Protein AF-A0A543PLF1-F1 (afdb_monomer_lite)

Secondary structure (DSSP, 8-state):
--HHHHHHHHHHHHHHHHH--HHHHHHHHHHHHHS-HHHHHHHHHHHHTTGGGTHHHHHHHHTSSS--THHHHHHHHH-SHHHHHHHHHHHHHS-HHHHHHHHHHHHHHHHHHHHH-

Radius of gyration: 14.29 Å; chains: 1; bounding box: 31×27×40 Å

Organism: NCBI:txid412689

Sequence (117 aa):
MGAASSAKVLATGSAWRLTGRAAAGRRLVDAVNQGSENEQTIAAIFLVKAGDRAVPLIHEGLTAYEPSPTLVEILGSIGTDTARLELQRVASNGSPDLAQAAQRALRTLDEIDRSQS

Structure (mmCIF, N/CA/C/O backbone):
data_AF-A0A543PLF1-F1
#
_entry.id   AF-A0A543PLF1-F1
#
loop_
_atom_site.group_PDB
_atom_site.id
_atom_site.type_symbol
_atom_site.label_atom_id
_atom_site.label_alt_id
_atom_site.label_comp_id
_atom_site.label_asym_id
_atom_site.label_entity_id
_atom_site.label_seq_id
_atom_site.pdbx_PDB_ins_code
_atom_site.Cartn_x
_atom_site.Cartn_y
_atom_site.Cartn_z
_atom_site.occupancy
_atom_site.B_iso_or_equiv
_atom_site.auth_seq_id
_atom_site.auth_comp_id
_atom_site.auth_asym_id
_atom_site.auth_atom_id
_atom_site.pdbx_PDB_model_num
ATOM 1 N N . MET A 1 1 ? 18.623 9.631 -20.787 1.00 48.56 1 MET A N 1
ATOM 2 C CA . MET A 1 1 ? 17.510 8.814 -21.329 1.00 48.56 1 MET A CA 1
ATOM 3 C C . MET A 1 1 ? 16.302 8.864 -20.375 1.00 48.56 1 MET A C 1
ATOM 5 O O . MET A 1 1 ? 15.955 7.846 -19.805 1.00 48.56 1 MET A O 1
ATOM 9 N N . GLY A 1 2 ? 15.684 10.036 -20.145 1.00 53.22 2 GLY A N 1
ATOM 10 C CA . GLY A 1 2 ? 14.706 10.218 -19.041 1.00 53.22 2 GLY A CA 1
ATOM 11 C C . GLY A 1 2 ? 13.279 10.620 -19.446 1.00 53.22 2 GLY A C 1
ATOM 12 O O . GLY A 1 2 ? 12.322 10.328 -18.733 1.00 53.22 2 GLY A O 1
ATOM 13 N N . ALA A 1 3 ? 13.098 11.239 -20.615 1.00 55.06 3 ALA A N 1
ATOM 14 C CA . ALA A 1 3 ? 11.785 11.734 -21.036 1.00 55.06 3 ALA A CA 1
ATOM 15 C C . ALA A 1 3 ? 10.844 10.616 -21.528 1.00 55.06 3 ALA A C 1
ATOM 17 O O . ALA A 1 3 ? 9.646 10.643 -21.255 1.00 55.06 3 ALA A O 1
ATOM 18 N N . ALA A 1 4 ? 11.385 9.601 -22.212 1.00 57.50 4 ALA A N 1
ATOM 19 C CA . ALA A 1 4 ? 10.586 8.527 -22.805 1.00 57.50 4 ALA A CA 1
ATOM 20 C C . ALA A 1 4 ? 9.983 7.567 -21.758 1.00 57.50 4 ALA A C 1
ATOM 22 O O . ALA A 1 4 ? 8.827 7.169 -21.898 1.00 57.50 4 ALA A O 1
ATOM 23 N N . SER A 1 5 ? 10.716 7.239 -20.685 1.00 57.56 5 SER A N 1
ATOM 24 C CA . SER A 1 5 ? 10.177 6.421 -19.583 1.00 57.56 5 SER A CA 1
ATOM 25 C C . SER A 1 5 ? 9.105 7.169 -18.793 1.00 57.56 5 SER A C 1
ATOM 27 O O . SER A 1 5 ? 8.033 6.623 -18.539 1.00 57.56 5 SER A O 1
ATOM 29 N N . SER A 1 6 ? 9.328 8.456 -18.517 1.00 58.53 6 SER A N 1
ATOM 30 C CA . SER A 1 6 ? 8.366 9.309 -17.807 1.00 58.53 6 SER A CA 1
ATOM 31 C C . SER A 1 6 ? 7.038 9.445 -18.569 1.00 58.53 6 SER A C 1
ATOM 33 O O . SER A 1 6 ? 5.962 9.323 -17.983 1.00 58.53 6 SER A O 1
ATOM 35 N N . ALA A 1 7 ? 7.090 9.598 -19.898 1.00 67.50 7 ALA A N 1
ATOM 36 C CA . ALA A 1 7 ? 5.895 9.635 -20.746 1.00 67.50 7 ALA A CA 1
ATOM 37 C C . ALA A 1 7 ? 5.107 8.312 -20.721 1.00 67.50 7 ALA A C 1
ATOM 39 O O . ALA A 1 7 ? 3.875 8.312 -20.747 1.00 67.50 7 ALA A O 1
ATOM 40 N N . LYS A 1 8 ? 5.807 7.177 -20.623 1.00 66.06 8 LYS A N 1
ATOM 41 C CA . LYS A 1 8 ? 5.190 5.847 -20.570 1.00 66.06 8 LYS A CA 1
ATOM 42 C C . LYS A 1 8 ? 4.464 5.602 -19.246 1.00 66.06 8 LYS A C 1
ATOM 44 O O . LYS A 1 8 ? 3.372 5.030 -19.260 1.00 66.06 8 LYS A O 1
ATOM 49 N N . VAL A 1 9 ? 5.022 6.061 -18.123 1.00 66.19 9 VAL A N 1
ATOM 50 C CA . VAL A 1 9 ? 4.372 5.975 -16.802 1.00 66.19 9 VAL A CA 1
ATOM 51 C C . VAL A 1 9 ? 3.105 6.832 -16.770 1.00 66.19 9 VAL A C 1
ATOM 53 O O . VAL A 1 9 ? 2.048 6.342 -16.373 1.00 66.19 9 VAL A O 1
ATOM 56 N N . LEU A 1 10 ? 3.169 8.063 -17.290 1.00 68.88 10 LEU A N 1
ATOM 57 C CA . LEU A 1 10 ? 2.007 8.951 -17.399 1.00 68.88 10 LEU A CA 1
ATOM 58 C C . LEU A 1 10 ? 0.898 8.340 -18.267 1.00 68.88 10 LEU A C 1
ATOM 60 O O . LEU A 1 10 ? -0.243 8.232 -17.820 1.00 68.88 10 LEU A O 1
ATOM 64 N N . ALA A 1 11 ? 1.235 7.866 -19.471 1.00 66.56 11 ALA A N 1
ATOM 65 C CA . ALA A 1 11 ? 0.267 7.234 -20.368 1.00 66.56 11 ALA A CA 1
ATOM 66 C C . ALA A 1 11 ? -0.373 5.979 -19.745 1.00 66.56 11 ALA A C 1
ATOM 68 O O . ALA A 1 11 ? -1.573 5.746 -19.903 1.00 66.56 11 ALA A O 1
ATOM 69 N N . THR A 1 12 ? 0.405 5.195 -18.992 1.00 64.12 12 THR A N 1
ATOM 70 C CA . THR A 1 12 ? -0.087 3.996 -18.298 1.00 64.12 12 THR A CA 1
ATOM 71 C C . THR A 1 12 ? -1.031 4.359 -17.148 1.00 64.12 12 THR A C 1
ATOM 73 O O . THR A 1 12 ? -2.099 3.757 -17.039 1.00 64.12 12 THR A O 1
ATOM 76 N N . GLY A 1 13 ? -0.703 5.373 -16.341 1.00 58.69 13 GLY A N 1
ATOM 77 C CA . GLY A 1 13 ? -1.564 5.861 -15.257 1.00 58.69 13 GLY A CA 1
ATOM 78 C C . GLY A 1 13 ? -2.906 6.406 -15.761 1.00 58.69 13 GLY A C 1
ATOM 79 O O . GLY A 1 13 ? -3.963 6.072 -15.219 1.00 58.69 13 GLY A O 1
ATOM 80 N N . SER A 1 14 ? -2.892 7.177 -16.854 1.00 62.44 14 SER A N 1
ATOM 81 C CA . SER A 1 14 ? -4.108 7.684 -17.508 1.00 62.44 14 SER A CA 1
ATOM 82 C C . SER A 1 14 ? -4.957 6.558 -18.103 1.00 62.44 14 SER A C 1
ATOM 84 O O . SER A 1 14 ? -6.171 6.517 -17.891 1.00 62.44 14 SER A O 1
ATOM 86 N N . ALA A 1 15 ? -4.329 5.606 -18.802 1.00 60.31 15 ALA A N 1
ATOM 87 C CA . ALA A 1 15 ? -5.026 4.466 -19.392 1.00 60.31 15 ALA A CA 1
ATOM 88 C C . ALA A 1 15 ? -5.623 3.538 -18.326 1.00 60.31 15 ALA A C 1
ATOM 90 O O . ALA A 1 15 ? -6.724 3.022 -18.513 1.00 60.31 15 ALA A O 1
ATOM 91 N N . TRP A 1 16 ? -4.949 3.337 -17.192 1.00 56.62 16 TRP A N 1
ATOM 92 C CA . TRP A 1 16 ? -5.481 2.527 -16.097 1.00 56.62 16 TRP A CA 1
ATOM 93 C C . TRP A 1 16 ? -6.719 3.163 -15.463 1.00 56.62 16 TRP A C 1
ATOM 95 O O . TRP A 1 16 ? -7.723 2.476 -15.275 1.00 56.62 16 TRP A O 1
ATOM 105 N N . ARG A 1 17 ? -6.700 4.482 -15.223 1.00 59.28 17 ARG A N 1
ATOM 106 C CA . ARG A 1 17 ? -7.874 5.205 -14.707 1.00 59.28 17 ARG A CA 1
ATOM 107 C C . ARG A 1 17 ? -9.083 5.110 -15.638 1.00 59.28 17 ARG A C 1
ATOM 109 O O . ARG A 1 17 ? -10.204 5.026 -15.146 1.00 59.28 17 ARG A O 1
ATOM 116 N N . LEU A 1 18 ? -8.852 5.088 -16.952 1.00 54.72 18 LEU A N 1
ATOM 117 C CA . LEU A 1 18 ? -9.911 5.032 -17.963 1.00 54.72 18 LEU A CA 1
ATOM 118 C C . LEU A 1 18 ? -10.392 3.609 -18.284 1.00 54.72 18 LEU A C 1
ATOM 120 O O . LEU A 1 18 ? -11.551 3.434 -18.639 1.00 54.72 18 LEU A O 1
ATOM 124 N N . THR A 1 19 ? -9.534 2.592 -18.172 1.00 59.62 19 THR A N 1
ATOM 125 C CA . THR A 1 19 ? -9.857 1.221 -18.621 1.00 59.62 19 THR A CA 1
ATOM 126 C C . THR A 1 19 ? -10.019 0.210 -17.492 1.00 59.62 19 THR A C 1
ATOM 128 O O . THR A 1 19 ? -10.497 -0.894 -17.740 1.00 59.62 19 THR A O 1
ATOM 131 N N . GLY A 1 20 ? -9.575 0.529 -16.270 1.00 55.09 20 GLY A N 1
ATOM 132 C CA . GLY A 1 20 ? -9.604 -0.391 -15.129 1.00 55.09 20 GLY A CA 1
ATOM 133 C C . GLY A 1 20 ? -8.747 -1.651 -15.310 1.00 55.09 20 GLY A C 1
ATOM 134 O O . GLY A 1 20 ? -8.847 -2.582 -14.516 1.00 55.09 20 GLY A O 1
ATOM 135 N N . ARG A 1 21 ? -7.899 -1.721 -16.346 1.00 65.00 21 ARG A N 1
ATOM 136 C CA . ARG A 1 21 ? -7.122 -2.929 -16.654 1.00 65.00 21 ARG A CA 1
ATOM 137 C C . ARG A 1 21 ? -6.035 -3.169 -15.604 1.00 65.00 21 ARG A C 1
ATOM 139 O O . ARG A 1 21 ? -5.045 -2.440 -15.563 1.00 65.00 21 ARG A O 1
ATOM 146 N N . ALA A 1 22 ? -6.178 -4.247 -14.833 1.00 66.12 22 ALA A N 1
ATOM 147 C CA . ALA A 1 22 ? -5.247 -4.674 -13.779 1.00 66.12 22 ALA A CA 1
ATOM 148 C C . ALA A 1 22 ? -3.773 -4.749 -14.231 1.00 66.12 22 ALA A C 1
ATOM 150 O O . ALA A 1 22 ? -2.869 -4.459 -13.457 1.00 66.12 22 ALA A O 1
ATOM 151 N N . ALA A 1 23 ? -3.515 -5.053 -15.509 1.00 70.25 23 ALA A N 1
ATOM 152 C CA . ALA A 1 23 ? -2.162 -5.096 -16.070 1.00 70.25 23 ALA A CA 1
ATOM 153 C C . ALA A 1 23 ? -1.427 -3.739 -16.053 1.00 70.25 23 ALA A C 1
ATOM 155 O O . ALA A 1 23 ? -0.206 -3.707 -15.935 1.00 70.25 23 ALA A O 1
ATOM 156 N N . ALA A 1 24 ? -2.147 -2.619 -16.176 1.00 72.12 24 ALA A N 1
ATOM 157 C CA . ALA A 1 24 ? -1.546 -1.288 -16.101 1.00 72.12 24 ALA A CA 1
ATOM 158 C C . ALA A 1 24 ? -1.245 -0.891 -14.647 1.00 72.12 24 ALA A C 1
ATOM 160 O O . ALA A 1 24 ? -0.202 -0.304 -14.379 1.00 72.12 24 ALA A O 1
ATOM 161 N N . GLY A 1 25 ? -2.114 -1.289 -13.713 1.00 74.69 25 GLY A N 1
ATOM 162 C CA . GLY A 1 25 ? -1.890 -1.117 -12.281 1.00 74.69 25 GLY A CA 1
ATOM 163 C C . GLY A 1 25 ? -0.717 -1.950 -11.748 1.00 74.69 25 GLY A C 1
ATOM 164 O O . GLY A 1 25 ? 0.106 -1.421 -11.008 1.00 74.69 25 GLY A O 1
ATOM 165 N N . ARG A 1 26 ? -0.551 -3.199 -12.210 1.00 82.56 26 ARG A N 1
ATOM 166 C CA . ARG A 1 26 ? 0.623 -4.030 -11.875 1.00 82.56 26 ARG A CA 1
ATOM 167 C C . ARG A 1 26 ? 1.947 -3.382 -12.274 1.00 82.56 26 ARG A C 1
ATOM 169 O O . ARG A 1 26 ? 2.870 -3.357 -11.479 1.00 82.56 26 ARG A O 1
ATOM 176 N N . ARG A 1 27 ? 2.012 -2.745 -13.448 1.00 83.69 27 ARG A N 1
ATOM 177 C CA . ARG A 1 27 ? 3.221 -2.013 -13.864 1.00 83.69 27 ARG A CA 1
ATOM 178 C C . ARG A 1 27 ? 3.557 -0.824 -12.966 1.00 83.69 27 ARG A C 1
ATOM 180 O O . ARG A 1 27 ? 4.725 -0.467 -12.872 1.00 83.69 27 ARG A O 1
ATOM 187 N N . LEU A 1 28 ? 2.560 -0.188 -12.348 1.00 84.44 28 LEU A N 1
ATOM 188 C CA . LEU A 1 28 ? 2.814 0.874 -11.371 1.00 84.44 28 LEU A CA 1
ATOM 189 C C . LEU A 1 28 ? 3.395 0.287 -10.082 1.00 84.44 28 LEU A C 1
ATOM 191 O O . LEU A 1 28 ? 4.335 0.849 -9.540 1.00 84.44 28 LEU A O 1
ATOM 195 N N . VAL A 1 29 ? 2.894 -0.864 -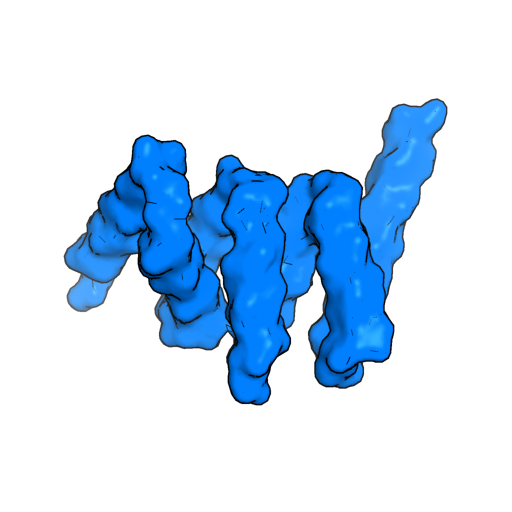9.637 1.00 89.44 29 VAL A N 1
ATOM 196 C CA . VAL A 1 29 ? 3.453 -1.592 -8.488 1.00 89.44 29 VAL A CA 1
ATOM 197 C C . VAL A 1 29 ? 4.893 -2.045 -8.767 1.00 89.44 29 VAL A C 1
ATOM 199 O O . VAL A 1 29 ? 5.772 -1.811 -7.942 1.00 89.44 29 VAL A O 1
ATOM 202 N N . ASP A 1 30 ? 5.171 -2.583 -9.957 1.00 88.69 30 ASP A N 1
ATOM 203 C CA . ASP A 1 30 ? 6.535 -2.936 -10.377 1.00 88.69 30 ASP A CA 1
ATOM 204 C C . ASP A 1 30 ? 7.457 -1.708 -10.386 1.00 88.69 30 ASP A C 1
ATOM 206 O O . ASP A 1 30 ? 8.596 -1.778 -9.928 1.00 88.69 30 ASP A O 1
ATOM 210 N N . ALA A 1 31 ? 6.960 -0.561 -10.864 1.00 88.56 31 ALA A N 1
ATOM 211 C CA . ALA A 1 31 ? 7.713 0.689 -10.869 1.00 88.56 31 ALA A CA 1
ATOM 212 C C . ALA A 1 31 ? 8.005 1.211 -9.453 1.00 88.56 31 ALA A C 1
ATOM 214 O O . ALA A 1 31 ? 9.073 1.775 -9.245 1.00 88.56 31 ALA A O 1
ATOM 215 N N . VAL A 1 32 ? 7.111 0.998 -8.480 1.00 89.88 32 VAL A N 1
ATOM 216 C CA . VAL A 1 32 ? 7.382 1.308 -7.063 1.00 89.88 32 VAL A CA 1
ATOM 217 C C . VAL A 1 32 ? 8.456 0.384 -6.486 1.00 89.88 32 VAL A C 1
ATOM 219 O O . VAL A 1 32 ? 9.297 0.837 -5.718 1.00 89.88 32 VAL A O 1
ATOM 222 N N . ASN A 1 33 ? 8.456 -0.895 -6.860 1.00 87.06 33 ASN A N 1
ATOM 223 C CA . ASN A 1 33 ? 9.423 -1.856 -6.331 1.00 87.06 33 ASN A CA 1
ATOM 224 C C . ASN A 1 33 ? 10.817 -1.735 -6.969 1.00 87.06 33 ASN A C 1
ATOM 226 O O . ASN A 1 33 ? 11.814 -1.976 -6.299 1.00 87.06 33 ASN A O 1
ATOM 230 N N . GLN A 1 34 ? 10.896 -1.413 -8.263 1.00 87.62 34 GLN A N 1
ATOM 231 C CA . GLN A 1 34 ? 12.120 -1.598 -9.061 1.00 87.62 34 GLN A CA 1
ATOM 232 C C . GLN A 1 34 ? 12.512 -0.372 -9.900 1.00 87.62 34 GLN A C 1
ATOM 234 O O . GLN A 1 34 ? 13.560 -0.379 -10.545 1.00 87.62 34 GLN A O 1
ATOM 239 N N . GLY A 1 35 ? 11.670 0.662 -9.952 1.00 85.81 35 GLY A N 1
ATOM 240 C CA . GLY A 1 35 ? 11.916 1.854 -10.764 1.00 85.81 35 GLY A CA 1
ATOM 241 C C . GLY A 1 35 ? 12.983 2.776 -10.177 1.00 85.81 35 GLY A C 1
ATOM 242 O O . GLY A 1 35 ? 13.410 2.625 -9.034 1.00 85.81 35 GLY A O 1
ATOM 243 N N . SER A 1 36 ? 13.390 3.780 -10.953 1.00 88.62 36 SER A N 1
ATOM 244 C CA . SER A 1 36 ? 14.172 4.914 -10.438 1.00 88.62 36 SER A CA 1
ATOM 245 C C . SER A 1 36 ? 13.362 5.742 -9.431 1.00 88.62 36 SER A C 1
ATOM 247 O O . SER A 1 36 ? 12.136 5.719 -9.462 1.00 88.62 36 SER A O 1
ATOM 249 N N . GLU A 1 37 ? 14.017 6.539 -8.583 1.00 85.62 37 GLU A N 1
ATOM 250 C CA . GLU A 1 37 ? 13.355 7.380 -7.564 1.00 85.62 37 GLU A CA 1
ATOM 251 C C . GLU A 1 37 ? 12.196 8.224 -8.135 1.00 85.62 37 GL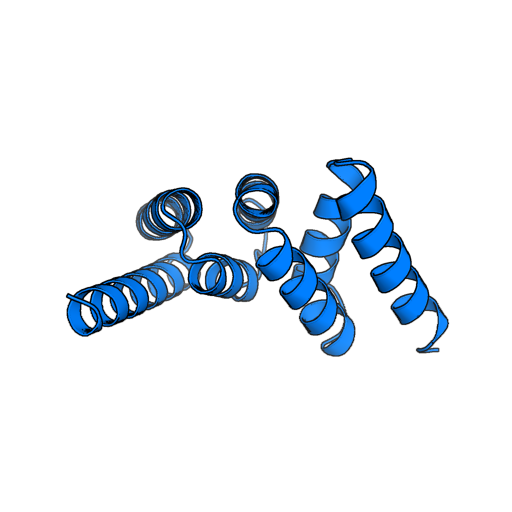U A C 1
ATOM 253 O O . GLU A 1 37 ? 11.104 8.298 -7.563 1.00 85.62 37 GLU A O 1
ATOM 258 N N . ASN A 1 38 ? 12.390 8.798 -9.326 1.00 88.81 38 ASN A N 1
ATOM 259 C CA . ASN A 1 38 ? 11.353 9.568 -10.010 1.00 88.81 38 ASN A CA 1
ATOM 260 C C . ASN A 1 38 ? 10.181 8.685 -10.486 1.00 88.81 38 ASN A C 1
ATOM 262 O O . ASN A 1 38 ? 9.022 9.082 -10.389 1.00 88.81 38 ASN A O 1
ATOM 266 N N . GLU A 1 39 ? 10.457 7.480 -10.989 1.00 86.88 39 GLU A N 1
ATOM 267 C CA . GLU A 1 39 ? 9.418 6.531 -11.414 1.00 86.88 39 GLU A CA 1
ATOM 268 C C . GLU A 1 39 ? 8.632 5.983 -10.223 1.00 86.88 39 GLU A C 1
ATOM 270 O O . GLU A 1 39 ? 7.403 5.931 -10.293 1.00 86.88 39 GLU A O 1
ATOM 275 N N . GLN A 1 40 ? 9.318 5.653 -9.126 1.00 90.12 40 GLN A N 1
ATOM 276 C CA . GLN A 1 40 ? 8.703 5.235 -7.868 1.00 90.12 40 GLN A CA 1
ATOM 277 C C . GLN A 1 40 ? 7.754 6.318 -7.351 1.00 90.12 40 GLN A C 1
ATOM 279 O O . GLN A 1 40 ? 6.588 6.038 -7.076 1.00 90.12 40 GLN A O 1
ATOM 284 N N . THR A 1 41 ? 8.216 7.572 -7.315 1.00 89.88 41 THR A N 1
ATOM 285 C CA . THR A 1 41 ? 7.419 8.720 -6.858 1.00 89.88 41 THR A CA 1
ATOM 286 C C . THR A 1 41 ? 6.165 8.910 -7.712 1.00 89.88 41 THR A C 1
ATOM 288 O O . THR A 1 41 ? 5.053 9.019 -7.190 1.00 89.88 41 THR A O 1
ATOM 291 N N . ILE A 1 42 ? 6.308 8.920 -9.042 1.00 88.19 42 ILE A N 1
ATOM 292 C CA . ILE A 1 42 ? 5.169 9.101 -9.951 1.00 88.19 42 ILE A CA 1
ATOM 293 C C . ILE A 1 42 ? 4.180 7.934 -9.813 1.00 88.19 42 ILE A C 1
ATOM 295 O O . ILE A 1 42 ? 2.967 8.158 -9.764 1.00 88.19 42 ILE A O 1
ATOM 299 N N . ALA A 1 43 ? 4.674 6.697 -9.731 1.00 90.81 43 ALA A N 1
ATOM 300 C CA . ALA A 1 43 ? 3.834 5.517 -9.575 1.00 90.81 43 ALA A CA 1
ATOM 301 C C . ALA A 1 43 ? 3.076 5.524 -8.239 1.00 90.81 43 ALA A C 1
ATOM 303 O O . ALA A 1 43 ? 1.864 5.291 -8.234 1.00 90.81 43 ALA A O 1
ATOM 304 N N . ALA A 1 44 ? 3.744 5.889 -7.140 1.00 91.62 44 ALA A N 1
ATOM 305 C CA . ALA A 1 44 ? 3.133 6.042 -5.825 1.00 91.62 44 ALA A CA 1
ATOM 306 C C . ALA A 1 44 ? 1.978 7.054 -5.854 1.00 91.62 44 ALA A C 1
ATOM 308 O O . ALA A 1 44 ? 0.870 6.738 -5.422 1.00 91.62 44 ALA A O 1
ATOM 309 N N . ILE A 1 45 ? 2.180 8.229 -6.465 1.00 92.06 45 ILE A N 1
ATOM 310 C CA . ILE A 1 45 ? 1.129 9.252 -6.608 1.00 92.06 45 ILE A CA 1
ATOM 311 C C . ILE A 1 45 ? -0.094 8.697 -7.352 1.00 92.06 45 ILE A C 1
ATOM 313 O O . ILE A 1 45 ? -1.232 8.971 -6.962 1.00 92.06 45 ILE A O 1
ATOM 317 N N . PHE A 1 46 ? 0.109 7.934 -8.430 1.00 89.88 46 PHE A N 1
ATOM 318 C CA . PHE A 1 46 ? -1.004 7.346 -9.179 1.00 89.88 46 PHE A CA 1
ATOM 319 C C . PHE A 1 46 ? -1.747 6.269 -8.390 1.00 89.88 46 PHE A C 1
ATOM 321 O O . PHE A 1 46 ? -2.976 6.218 -8.478 1.00 89.88 46 PHE A O 1
ATOM 328 N N . LEU A 1 47 ? -1.033 5.443 -7.622 1.00 91.06 47 LEU A N 1
ATOM 329 C CA . LEU A 1 47 ? -1.632 4.414 -6.774 1.00 91.06 47 LEU A CA 1
ATOM 330 C C . LEU A 1 47 ? -2.451 5.040 -5.639 1.00 91.06 47 LEU A C 1
ATOM 332 O O . LEU A 1 47 ? -3.620 4.690 -5.489 1.00 91.06 47 LEU A O 1
ATOM 336 N N . VAL A 1 48 ? -1.913 6.045 -4.939 1.00 93.88 48 VAL A N 1
ATOM 337 C CA . VAL A 1 48 ? -2.664 6.796 -3.914 1.00 93.88 48 VAL A CA 1
ATOM 338 C C . VAL A 1 48 ? -3.925 7.417 -4.518 1.00 93.88 48 VAL A C 1
ATOM 340 O O . VAL A 1 48 ? -5.028 7.236 -4.009 1.00 93.88 48 VAL A O 1
ATOM 343 N N . LYS A 1 49 ? -3.803 8.078 -5.676 1.00 90.38 49 LYS A N 1
ATOM 344 C CA . LYS A 1 49 ? -4.945 8.687 -6.383 1.00 90.38 49 LYS A CA 1
ATOM 345 C C . LYS A 1 49 ? -5.973 7.684 -6.916 1.00 90.38 49 LYS A C 1
ATOM 347 O O . LYS A 1 49 ? -7.053 8.106 -7.344 1.00 90.38 49 LYS A O 1
ATOM 352 N N . ALA A 1 50 ? -5.641 6.399 -6.986 1.00 88.50 50 ALA A N 1
ATOM 353 C CA . ALA A 1 50 ? -6.576 5.349 -7.369 1.00 88.50 50 ALA A CA 1
ATOM 354 C C . ALA A 1 50 ? -7.370 4.795 -6.171 1.00 88.50 50 ALA A C 1
ATOM 356 O O . ALA A 1 50 ? -8.401 4.156 -6.397 1.00 88.50 50 ALA A O 1
ATOM 357 N N . GLY A 1 51 ? -6.937 5.075 -4.935 1.00 91.44 51 GLY A N 1
ATOM 358 C CA . GLY A 1 51 ? -7.622 4.673 -3.706 1.00 91.44 51 GLY A CA 1
ATOM 359 C C . GLY A 1 51 ? -7.804 3.158 -3.614 1.00 91.44 51 GLY A C 1
ATOM 360 O O . GLY A 1 51 ? -6.905 2.394 -3.961 1.00 91.44 51 GLY A O 1
ATOM 361 N N . ASP A 1 52 ? -9.002 2.713 -3.234 1.00 92.69 52 ASP A N 1
ATOM 362 C CA . ASP A 1 52 ? -9.348 1.292 -3.048 1.00 92.69 52 ASP A CA 1
ATOM 363 C C . ASP A 1 52 ? -9.066 0.399 -4.258 1.00 92.69 52 ASP A C 1
ATOM 365 O O . ASP A 1 52 ? -8.796 -0.791 -4.108 1.00 92.69 52 ASP A O 1
ATOM 369 N N . ARG A 1 53 ? -9.057 0.961 -5.472 1.00 89.81 53 ARG A N 1
ATOM 370 C CA . ARG A 1 53 ? -8.715 0.198 -6.683 1.00 89.81 53 ARG A CA 1
ATOM 371 C C . ARG A 1 53 ? -7.251 -0.241 -6.717 1.00 89.81 53 ARG A C 1
ATOM 373 O O . ARG A 1 53 ? -6.930 -1.185 -7.435 1.00 89.81 53 ARG A O 1
ATOM 380 N N . ALA A 1 54 ? -6.369 0.449 -5.996 1.00 91.81 54 ALA A N 1
ATOM 381 C CA . ALA A 1 54 ? -4.961 0.092 -5.891 1.00 91.81 54 ALA A CA 1
ATOM 382 C C . ALA A 1 54 ? -4.716 -1.017 -4.862 1.00 91.81 54 ALA A C 1
ATOM 384 O O . ALA A 1 54 ? -3.788 -1.796 -5.047 1.00 91.81 54 ALA A O 1
ATOM 385 N N . VAL A 1 55 ? -5.550 -1.130 -3.824 1.00 93.75 55 VAL A N 1
ATOM 386 C CA . VAL A 1 55 ? -5.340 -2.056 -2.697 1.00 93.75 55 VAL A CA 1
ATOM 387 C C . VAL A 1 55 ? -5.075 -3.508 -3.129 1.00 93.75 55 VAL A C 1
ATOM 389 O O . VAL A 1 55 ? -4.050 -4.043 -2.712 1.00 93.75 55 VAL A O 1
ATOM 392 N N . PRO A 1 56 ? -5.874 -4.155 -4.007 1.00 91.50 56 PRO A N 1
ATOM 393 C CA . PRO A 1 56 ? -5.585 -5.534 -4.417 1.00 91.50 56 PRO A CA 1
ATOM 394 C C . PRO A 1 56 ? -4.278 -5.673 -5.214 1.00 91.50 56 PRO A C 1
ATOM 396 O O . PRO A 1 56 ? -3.622 -6.706 -5.146 1.00 91.50 56 PRO A O 1
ATOM 399 N N . LEU A 1 57 ? -3.864 -4.636 -5.945 1.00 91.19 57 LEU A N 1
ATOM 400 C CA . LEU A 1 57 ? -2.608 -4.649 -6.702 1.00 91.19 57 LEU A CA 1
ATOM 401 C C . LEU A 1 57 ? -1.399 -4.467 -5.784 1.00 91.19 57 LEU A C 1
ATOM 403 O O . LEU A 1 57 ? -0.365 -5.096 -5.982 1.00 91.19 57 LEU A O 1
ATOM 407 N N . ILE A 1 58 ? -1.535 -3.602 -4.780 1.00 93.44 58 ILE A N 1
ATOM 408 C CA . ILE A 1 58 ? -0.523 -3.411 -3.745 1.00 93.44 58 ILE A CA 1
ATOM 409 C C . ILE A 1 58 ? -0.379 -4.702 -2.935 1.00 93.44 58 ILE A C 1
ATOM 411 O O . ILE A 1 58 ? 0.746 -5.115 -2.685 1.00 93.44 58 ILE A O 1
ATOM 415 N N . HIS A 1 59 ? -1.487 -5.376 -2.603 1.00 93.06 59 HIS A N 1
ATOM 416 C CA . HIS A 1 59 ? -1.459 -6.695 -1.969 1.00 93.06 59 HIS A CA 1
ATOM 417 C C . HIS A 1 59 ? -0.629 -7.694 -2.789 1.00 93.06 59 HIS A C 1
ATOM 419 O O . HIS A 1 59 ? 0.309 -8.279 -2.256 1.00 93.06 59 HIS A O 1
ATOM 425 N N . GLU A 1 60 ? -0.900 -7.828 -4.096 1.00 89.38 60 GLU A N 1
ATOM 426 C CA . GLU A 1 60 ? -0.076 -8.657 -4.993 1.00 89.38 60 GLU A CA 1
ATOM 427 C C . GLU A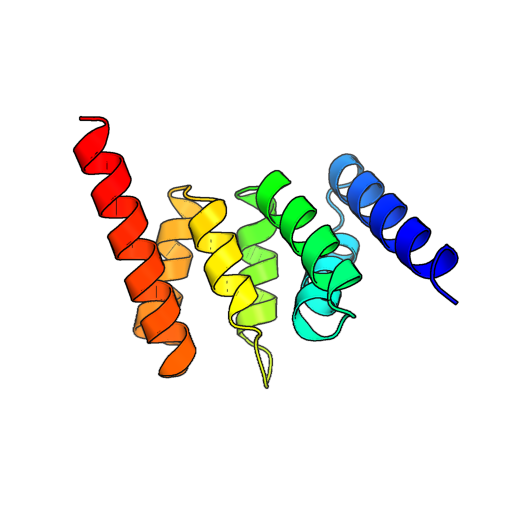 1 60 ? 1.412 -8.252 -4.921 1.00 89.38 60 GLU A C 1
ATOM 429 O O . GLU A 1 60 ? 2.280 -9.107 -4.755 1.00 89.38 60 GLU A O 1
ATOM 434 N N . GLY A 1 61 ? 1.717 -6.952 -4.965 1.00 89.69 61 GLY A N 1
ATOM 435 C CA . GLY A 1 61 ? 3.087 -6.434 -4.875 1.00 89.69 61 GLY A CA 1
ATOM 436 C C . GLY A 1 61 ? 3.800 -6.727 -3.556 1.00 89.69 61 GLY A C 1
ATOM 437 O O . GLY A 1 61 ? 5.005 -6.971 -3.554 1.00 89.69 61 GLY A O 1
ATOM 438 N N . LEU A 1 62 ? 3.064 -6.737 -2.446 1.00 90.19 62 LEU A N 1
ATOM 439 C CA . LEU A 1 62 ? 3.581 -7.045 -1.112 1.00 90.19 62 LEU A CA 1
ATOM 440 C C . LEU A 1 62 ? 3.873 -8.541 -0.919 1.00 90.19 62 LEU A C 1
ATOM 442 O O . LEU A 1 62 ? 4.605 -8.900 -0.002 1.00 90.19 62 LEU A O 1
ATOM 446 N N . THR A 1 63 ? 3.342 -9.406 -1.789 1.00 87.31 63 THR A N 1
ATOM 447 C CA . THR A 1 63 ? 3.661 -10.846 -1.811 1.00 87.31 63 THR A CA 1
ATOM 448 C C . THR A 1 63 ? 4.892 -11.196 -2.656 1.00 87.31 63 THR A C 1
ATOM 450 O O . THR A 1 63 ? 5.264 -12.367 -2.742 1.00 87.31 63 THR A O 1
ATOM 453 N N . ALA A 1 64 ? 5.537 -10.206 -3.286 1.00 81.94 64 ALA A N 1
ATOM 454 C CA . ALA A 1 64 ? 6.783 -10.409 -4.021 1.00 81.94 64 ALA A CA 1
ATOM 455 C C . ALA A 1 64 ? 7.941 -10.818 -3.086 1.00 81.94 64 ALA A C 1
ATOM 457 O O . ALA A 1 64 ? 7.866 -10.639 -1.876 1.00 81.94 64 ALA A O 1
ATOM 458 N N . TYR A 1 65 ? 9.027 -11.357 -3.652 1.00 75.00 65 TYR A N 1
ATOM 459 C CA . TYR A 1 65 ? 10.191 -11.833 -2.884 1.00 75.00 65 TYR A CA 1
ATOM 460 C C . TYR A 1 65 ? 10.871 -10.716 -2.067 1.00 75.00 65 TYR A C 1
ATOM 462 O O . TYR A 1 65 ? 11.299 -10.952 -0.942 1.00 75.00 65 TYR A O 1
ATOM 470 N N . GLU A 1 66 ? 10.908 -9.494 -2.606 1.00 81.06 66 GLU A N 1
ATOM 471 C CA . GLU A 1 66 ? 11.441 -8.292 -1.949 1.00 81.06 66 GLU A CA 1
ATOM 472 C C . GLU A 1 66 ? 10.468 -7.119 -2.148 1.00 81.06 66 GLU A C 1
ATOM 474 O O . GLU A 1 66 ? 10.608 -6.324 -3.081 1.00 81.06 66 GLU A O 1
ATOM 479 N N . PRO A 1 67 ? 9.412 -7.040 -1.327 1.00 86.25 67 PRO A N 1
ATOM 480 C CA . PRO A 1 67 ? 8.408 -5.994 -1.442 1.00 86.25 67 PRO A CA 1
ATOM 481 C C . PRO A 1 67 ? 8.947 -4.657 -0.920 1.00 86.25 67 PRO A C 1
ATOM 483 O O . PRO A 1 67 ? 9.541 -4.591 0.158 1.00 86.25 67 PRO A O 1
ATOM 486 N N . SER A 1 68 ? 8.703 -3.569 -1.656 1.00 87.38 68 SER A N 1
ATOM 487 C CA . SER A 1 68 ? 9.122 -2.235 -1.222 1.00 87.38 68 SER A CA 1
ATOM 488 C C . SER A 1 68 ? 8.299 -1.753 -0.018 1.00 87.38 68 SER A C 1
ATOM 490 O O . SER A 1 68 ? 7.063 -1.772 -0.084 1.00 87.38 68 SER A O 1
ATOM 492 N N . PRO A 1 69 ? 8.935 -1.227 1.049 1.00 89.69 69 PRO A N 1
ATOM 493 C CA . PRO A 1 69 ? 8.234 -0.566 2.153 1.00 89.69 69 PRO A CA 1
ATOM 494 C C . PRO A 1 69 ? 7.326 0.586 1.697 1.00 89.69 69 PRO A C 1
ATOM 496 O O . PRO A 1 69 ? 6.293 0.837 2.314 1.00 89.69 69 PRO A O 1
ATOM 499 N N . THR A 1 70 ? 7.644 1.231 0.570 1.00 91.19 70 THR A N 1
ATOM 500 C CA . THR A 1 70 ? 6.830 2.300 -0.025 1.00 91.19 70 THR A CA 1
ATOM 501 C C . THR A 1 70 ? 5.408 1.835 -0.357 1.00 91.19 70 THR A C 1
ATOM 503 O O . THR A 1 70 ? 4.470 2.624 -0.293 1.00 91.19 70 THR A O 1
ATOM 506 N N . LEU A 1 71 ? 5.191 0.547 -0.649 1.00 94.38 71 LEU A N 1
ATOM 507 C CA . LEU A 1 71 ? 3.845 0.000 -0.859 1.00 94.38 71 LEU A CA 1
ATOM 508 C C . LEU A 1 71 ? 2.975 0.081 0.408 1.00 94.38 71 LEU A C 1
ATOM 510 O O . LEU A 1 71 ? 1.774 0.336 0.312 1.00 94.38 71 LEU A O 1
ATOM 514 N N . VAL A 1 72 ? 3.577 -0.064 1.591 1.00 95.38 72 VAL A N 1
ATOM 515 C CA . VAL A 1 72 ? 2.892 0.095 2.884 1.00 95.38 72 VAL A CA 1
ATOM 516 C C . VAL A 1 72 ? 2.572 1.567 3.151 1.00 95.38 72 VAL A C 1
ATOM 518 O O . VAL A 1 72 ? 1.474 1.894 3.600 1.00 95.38 72 VAL A O 1
ATOM 521 N N . GLU A 1 73 ? 3.491 2.471 2.810 1.00 94.56 73 GLU A N 1
ATOM 522 C CA . GLU A 1 73 ? 3.275 3.921 2.918 1.00 94.56 73 GLU A CA 1
ATOM 523 C C . GLU A 1 73 ? 2.141 4.404 2.002 1.00 94.56 73 GLU A C 1
ATOM 525 O O . GLU A 1 73 ? 1.335 5.256 2.389 1.00 94.56 73 GLU A O 1
ATOM 530 N N . ILE A 1 74 ? 2.027 3.819 0.805 1.00 95.75 74 ILE A N 1
ATOM 531 C CA . ILE A 1 74 ? 0.930 4.090 -0.127 1.00 95.75 74 ILE A CA 1
ATOM 532 C C . ILE A 1 74 ? -0.413 3.668 0.483 1.00 95.75 74 ILE A C 1
ATOM 534 O O . ILE A 1 74 ? -1.364 4.443 0.404 1.00 95.75 74 ILE A O 1
ATOM 538 N N . LEU A 1 75 ? -0.510 2.497 1.131 1.00 96.38 75 LEU A N 1
ATOM 539 C CA . LEU A 1 75 ? -1.740 2.085 1.832 1.00 96.38 75 LEU A CA 1
ATOM 540 C C . LEU A 1 75 ? -2.106 3.058 2.957 1.00 96.38 75 LEU A C 1
ATOM 542 O O . LEU A 1 75 ? -3.267 3.454 3.067 1.00 96.38 75 LEU A O 1
ATOM 546 N N . GLY A 1 76 ? -1.119 3.492 3.746 1.00 95.69 76 GLY A N 1
ATOM 547 C CA . GLY A 1 76 ? -1.316 4.518 4.774 1.00 95.69 76 GLY A CA 1
ATOM 548 C C . GLY A 1 76 ? -1.841 5.831 4.191 1.00 95.69 76 GLY A C 1
ATOM 549 O O . GLY A 1 76 ? -2.777 6.415 4.724 1.00 95.69 76 GLY A O 1
ATOM 550 N N . SER A 1 77 ? -1.297 6.248 3.048 1.00 95.69 77 SER A N 1
ATOM 551 C CA . SER A 1 77 ? -1.715 7.466 2.344 1.00 95.69 77 SER A CA 1
ATOM 552 C C . SER A 1 77 ? -3.103 7.357 1.703 1.00 95.69 77 SER A C 1
ATOM 554 O O . SER A 1 77 ? -3.766 8.373 1.515 1.00 95.69 77 SER A O 1
ATOM 556 N N . ILE A 1 78 ? -3.548 6.146 1.345 1.00 95.44 78 ILE A N 1
ATOM 557 C CA . ILE A 1 78 ? -4.914 5.897 0.860 1.00 95.44 78 ILE A CA 1
ATOM 558 C C . ILE A 1 78 ? -5.918 6.048 2.011 1.00 95.44 78 ILE A C 1
ATOM 560 O O . ILE A 1 78 ? -6.960 6.671 1.824 1.00 95.44 78 ILE A O 1
ATOM 564 N N . GLY A 1 79 ? -5.612 5.496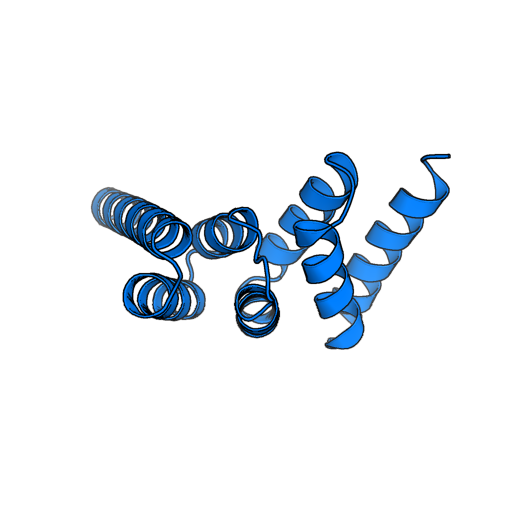 3.190 1.00 92.50 79 GLY A N 1
ATOM 565 C CA . GLY A 1 79 ? -6.322 5.775 4.447 1.00 92.50 79 GLY A CA 1
ATOM 566 C C . GLY A 1 79 ? -7.771 5.275 4.561 1.00 92.50 79 GLY A C 1
ATOM 567 O O . GLY A 1 79 ? -8.387 5.463 5.609 1.00 92.50 79 GLY A O 1
ATOM 568 N N . THR A 1 80 ? -8.311 4.627 3.529 1.00 93.75 80 THR A N 1
ATOM 569 C CA . THR A 1 80 ? -9.660 4.038 3.511 1.00 93.75 80 THR A CA 1
ATOM 570 C C . THR A 1 80 ? -9.763 2.792 4.389 1.00 93.75 80 THR A C 1
ATOM 572 O O . THR A 1 80 ? -8.755 2.162 4.711 1.00 93.75 80 THR A O 1
ATOM 575 N N . ASP A 1 81 ? -10.987 2.366 4.714 1.00 94.38 81 ASP A N 1
ATOM 576 C CA . ASP A 1 81 ? -11.226 1.126 5.469 1.00 94.38 81 ASP A CA 1
ATOM 577 C C . ASP A 1 81 ? -10.606 -0.099 4.784 1.00 94.38 81 ASP A C 1
ATOM 579 O O . ASP A 1 81 ? -9.965 -0.926 5.433 1.00 94.38 81 ASP A O 1
ATOM 583 N N . THR A 1 82 ? -10.717 -0.188 3.455 1.00 94.12 82 THR A N 1
ATOM 584 C CA . THR A 1 82 ? -10.107 -1.266 2.666 1.00 94.12 82 THR A CA 1
ATOM 585 C C . THR A 1 82 ? -8.581 -1.267 2.807 1.00 94.12 82 THR A C 1
ATOM 587 O O . THR A 1 82 ? -7.978 -2.320 3.016 1.00 94.12 82 THR A O 1
ATOM 590 N N . ALA A 1 83 ? -7.941 -0.094 2.739 1.00 95.81 83 ALA A N 1
ATOM 591 C CA . ALA A 1 83 ? -6.497 0.026 2.921 1.00 95.81 83 ALA A CA 1
ATOM 592 C C . ALA A 1 83 ? -6.067 -0.278 4.367 1.00 95.81 83 ALA A C 1
ATOM 594 O O . ALA A 1 83 ? -5.036 -0.916 4.576 1.00 95.81 83 ALA A O 1
ATOM 595 N N . ARG A 1 84 ? -6.872 0.105 5.366 1.00 96.31 84 ARG A N 1
ATOM 596 C CA . ARG A 1 84 ? -6.639 -0.222 6.782 1.00 96.31 84 ARG A CA 1
ATOM 597 C C . ARG A 1 84 ? -6.694 -1.721 7.047 1.00 96.31 84 ARG A C 1
ATOM 599 O O . ARG A 1 84 ? -5.823 -2.238 7.741 1.00 96.31 84 ARG A O 1
ATOM 606 N N . LEU A 1 85 ? -7.670 -2.427 6.476 1.00 96.69 85 LEU A N 1
ATOM 607 C CA . LEU A 1 85 ? -7.753 -3.887 6.579 1.00 96.69 85 LEU A CA 1
ATOM 608 C C . LEU A 1 85 ? -6.509 -4.560 5.989 1.00 96.69 85 LEU A C 1
ATOM 610 O O . LEU A 1 85 ? -5.980 -5.510 6.570 1.00 96.69 85 LEU A O 1
ATOM 614 N N . GLU A 1 86 ? -6.002 -4.043 4.870 1.00 96.69 86 GLU A N 1
ATOM 615 C CA . GLU A 1 86 ? -4.768 -4.557 4.280 1.00 96.69 86 GLU A CA 1
ATOM 616 C C . GLU A 1 86 ? -3.540 -4.239 5.147 1.00 96.69 86 GLU A C 1
ATOM 618 O O . GLU A 1 86 ? -2.724 -5.122 5.400 1.00 96.69 86 GLU A O 1
ATOM 623 N N . LEU A 1 87 ? -3.438 -3.032 5.711 1.00 96.62 87 LEU A N 1
ATOM 624 C CA . LEU A 1 87 ? -2.385 -2.695 6.677 1.00 96.62 87 LEU A CA 1
ATOM 625 C C . LEU A 1 87 ? -2.407 -3.619 7.904 1.00 96.62 87 LEU A C 1
ATOM 627 O O . LEU A 1 87 ? -1.353 -4.065 8.351 1.00 96.62 87 LEU A O 1
ATOM 631 N N . GLN A 1 88 ? -3.583 -3.963 8.434 1.00 97.12 88 GLN A N 1
ATOM 632 C CA . GLN A 1 88 ? -3.710 -4.921 9.543 1.00 97.12 88 GLN A CA 1
ATOM 633 C C . GLN A 1 88 ? -3.229 -6.322 9.147 1.00 97.12 88 GLN A C 1
ATOM 635 O O . GLN A 1 88 ? -2.540 -6.996 9.923 1.00 97.12 88 GLN A O 1
ATOM 640 N N . ARG A 1 89 ? -3.543 -6.757 7.921 1.00 95.62 89 ARG A N 1
ATOM 641 C CA . ARG A 1 89 ? -3.047 -8.021 7.366 1.00 95.62 89 ARG A CA 1
ATOM 642 C C . ARG A 1 89 ? -1.522 -8.022 7.261 1.00 95.62 89 ARG A C 1
ATOM 644 O O . ARG A 1 89 ? -0.908 -9.002 7.685 1.00 95.62 89 ARG A O 1
ATOM 651 N N . VAL A 1 90 ? -0.920 -6.950 6.744 1.00 95.12 90 VAL A N 1
ATOM 652 C CA . VAL A 1 90 ? 0.543 -6.801 6.623 1.00 95.12 90 VAL A CA 1
ATOM 653 C C . VAL A 1 90 ? 1.203 -6.745 7.999 1.00 95.12 90 VAL A C 1
ATOM 655 O O . VAL A 1 90 ? 2.203 -7.419 8.220 1.00 95.12 90 VAL A O 1
ATOM 658 N N . ALA A 1 91 ? 0.615 -6.025 8.954 1.00 95.69 91 ALA A N 1
ATOM 659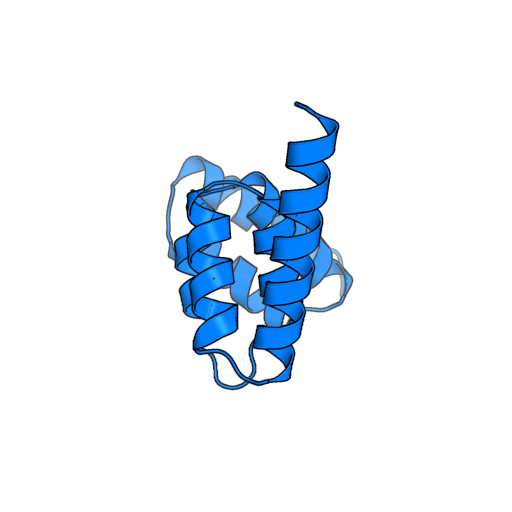 C CA . ALA A 1 91 ? 1.089 -5.972 10.337 1.00 95.69 91 ALA A CA 1
ATOM 660 C C . ALA A 1 91 ? 1.132 -7.351 11.018 1.00 95.69 91 ALA A C 1
ATOM 662 O O . ALA A 1 91 ? 1.946 -7.561 11.914 1.00 95.69 91 ALA A O 1
ATOM 663 N N . SER A 1 92 ? 0.261 -8.274 10.601 1.00 94.88 92 SER A N 1
ATOM 664 C CA . SER A 1 92 ? 0.143 -9.610 11.196 1.00 94.88 92 SER A CA 1
ATOM 665 C C . SER A 1 92 ? 0.970 -10.675 10.472 1.00 94.88 92 SER A C 1
ATOM 667 O O . SER A 1 92 ? 1.458 -11.601 11.111 1.00 94.88 92 SER A O 1
ATOM 669 N N . ASN A 1 93 ? 1.104 -10.570 9.144 1.00 92.50 93 ASN A N 1
ATOM 670 C CA . ASN A 1 93 ? 1.649 -11.640 8.297 1.00 92.50 93 ASN A CA 1
ATOM 671 C C . ASN A 1 93 ? 2.888 -11.230 7.483 1.00 92.50 93 ASN A C 1
ATOM 673 O O . ASN A 1 93 ? 3.482 -12.077 6.820 1.00 92.50 93 ASN A O 1
ATOM 677 N N . GLY A 1 94 ? 3.244 -9.945 7.469 1.00 87.94 94 GLY A N 1
ATOM 678 C CA . GLY A 1 94 ? 4.393 -9.434 6.729 1.00 87.94 94 GLY A CA 1
ATOM 679 C C . GLY A 1 94 ? 5.728 -9.789 7.382 1.00 87.94 94 GLY A C 1
ATOM 680 O O . GLY A 1 94 ? 5.791 -10.236 8.529 1.00 87.94 94 GLY A O 1
ATOM 681 N N . SER A 1 95 ? 6.821 -9.544 6.656 1.00 90.19 95 SER A N 1
ATOM 682 C CA . SER A 1 95 ? 8.162 -9.559 7.245 1.00 90.19 95 SER A CA 1
ATOM 683 C C . SER A 1 95 ? 8.258 -8.534 8.390 1.00 90.19 95 SER A C 1
ATOM 685 O O . SER A 1 95 ? 7.490 -7.568 8.399 1.00 90.19 95 SER A O 1
ATOM 687 N N . PRO A 1 96 ? 9.188 -8.694 9.353 1.00 90.81 96 PRO A N 1
ATOM 688 C CA . PRO A 1 96 ? 9.286 -7.801 10.510 1.00 90.81 96 PRO A CA 1
ATOM 689 C C . PRO A 1 96 ? 9.318 -6.310 10.147 1.00 90.81 96 PRO A C 1
ATOM 691 O O . PRO A 1 96 ? 8.648 -5.508 10.797 1.00 90.81 96 PRO A O 1
ATOM 694 N N . ASP A 1 97 ? 10.023 -5.947 9.074 1.00 90.88 97 ASP A N 1
ATOM 695 C CA . ASP A 1 97 ? 10.139 -4.560 8.618 1.00 90.88 97 ASP A CA 1
ATOM 696 C C . ASP A 1 97 ? 8.816 -4.019 8.059 1.00 90.88 97 ASP A C 1
ATOM 698 O O . ASP A 1 97 ? 8.371 -2.933 8.444 1.00 90.88 97 ASP A O 1
ATOM 702 N N . LEU A 1 98 ? 8.134 -4.795 7.208 1.00 92.31 98 LEU A N 1
ATOM 703 C CA . LEU A 1 98 ? 6.821 -4.420 6.679 1.00 92.31 98 LEU A CA 1
ATOM 704 C C . LEU A 1 98 ? 5.760 -4.371 7.777 1.00 92.31 98 LEU A C 1
ATOM 706 O O . LEU A 1 98 ? 4.929 -3.464 7.792 1.00 92.31 98 LEU A O 1
ATOM 710 N N . ALA A 1 99 ? 5.799 -5.320 8.712 1.00 93.81 99 ALA A N 1
ATOM 711 C CA . ALA A 1 99 ? 4.872 -5.370 9.828 1.00 93.81 99 ALA A CA 1
ATOM 712 C C . ALA A 1 99 ? 5.016 -4.123 10.714 1.00 93.81 99 ALA A C 1
ATOM 714 O O . ALA A 1 99 ? 4.018 -3.495 11.073 1.00 93.81 99 ALA A O 1
ATOM 715 N N . GLN A 1 100 ? 6.253 -3.702 11.002 1.00 94.31 100 GLN A N 1
ATOM 716 C CA . GLN A 1 100 ? 6.509 -2.457 11.725 1.00 94.31 100 GLN A CA 1
ATOM 717 C C . GLN A 1 100 ? 6.045 -1.222 10.951 1.00 94.31 100 GLN A C 1
ATOM 719 O O . GLN A 1 100 ? 5.437 -0.330 11.550 1.00 94.31 100 GLN A O 1
ATOM 724 N N . ALA A 1 101 ? 6.311 -1.151 9.644 1.00 94.00 101 ALA A N 1
ATOM 725 C CA . ALA A 1 101 ? 5.843 -0.051 8.803 1.00 94.00 101 ALA A CA 1
ATOM 726 C C . ALA A 1 101 ? 4.307 0.038 8.809 1.00 94.00 101 ALA A C 1
ATOM 728 O O . ALA A 1 101 ? 3.748 1.120 8.996 1.00 94.00 101 ALA A O 1
ATOM 729 N N . ALA A 1 102 ? 3.620 -1.102 8.717 1.00 95.88 102 ALA A N 1
ATOM 730 C CA . ALA A 1 102 ? 2.165 -1.160 8.714 1.00 95.88 102 ALA A CA 1
ATOM 731 C C . ALA A 1 102 ? 1.567 -0.752 10.066 1.00 95.88 102 ALA A C 1
ATOM 733 O O . ALA A 1 102 ? 0.618 0.027 10.115 1.00 95.88 102 ALA A O 1
ATOM 734 N N . GLN A 1 103 ? 2.163 -1.194 11.178 1.00 96.56 103 GLN A N 1
ATOM 735 C CA . GLN A 1 103 ? 1.761 -0.753 12.517 1.00 96.56 103 GLN A CA 1
ATOM 736 C C . GLN A 1 103 ? 1.944 0.755 12.718 1.00 96.56 103 GLN A C 1
ATOM 738 O O . GLN A 1 103 ? 1.113 1.391 13.365 1.00 96.56 103 GLN A O 1
ATOM 743 N N . ARG A 1 104 ? 3.025 1.340 12.185 1.00 95.44 104 ARG A N 1
ATOM 744 C CA . ARG A 1 104 ? 3.234 2.796 12.231 1.00 95.44 104 ARG A CA 1
ATOM 745 C C . ARG A 1 104 ? 2.148 3.522 11.443 1.00 95.44 104 ARG A C 1
ATOM 747 O O . ARG A 1 104 ? 1.543 4.433 11.993 1.00 95.44 104 ARG A O 1
ATOM 754 N N . ALA A 1 105 ? 1.862 3.074 10.221 1.00 94.88 105 ALA A N 1
ATOM 755 C CA . ALA A 1 105 ? 0.809 3.654 9.393 1.00 94.88 105 ALA A CA 1
ATOM 756 C C . ALA A 1 105 ? -0.568 3.587 10.078 1.00 94.88 105 ALA A C 1
ATOM 758 O O . ALA A 1 105 ? -1.273 4.592 10.121 1.00 94.88 105 ALA A O 1
ATOM 759 N N . LEU A 1 106 ? -0.924 2.444 10.678 1.00 96.62 106 LEU A N 1
ATOM 760 C CA . LEU A 1 106 ? -2.173 2.290 11.434 1.00 96.62 106 LEU A CA 1
ATOM 761 C C . LEU A 1 106 ? -2.259 3.259 12.617 1.00 96.62 106 LEU A C 1
ATOM 763 O O . LEU A 1 106 ? -3.276 3.925 12.772 1.00 96.62 106 LEU A O 1
ATOM 767 N N . ARG A 1 107 ? -1.185 3.403 13.407 1.00 96.06 107 ARG A N 1
ATOM 768 C CA . ARG A 1 107 ? -1.161 4.373 14.516 1.00 96.06 107 ARG A CA 1
ATOM 769 C C . ARG A 1 107 ? -1.383 5.804 14.035 1.00 96.06 107 ARG A C 1
ATOM 771 O O . ARG A 1 107 ? -2.165 6.524 14.643 1.00 96.06 107 ARG A O 1
ATOM 778 N N . THR A 1 108 ? -0.727 6.201 12.946 1.00 94.31 108 THR A N 1
ATOM 779 C CA . THR A 1 108 ? -0.915 7.535 12.364 1.00 94.31 108 THR A CA 1
ATOM 780 C C . THR A 1 108 ? -2.358 7.753 11.908 1.00 94.31 108 THR A C 1
ATOM 782 O O . THR A 1 108 ? -2.914 8.820 12.149 1.00 94.31 108 THR A O 1
ATOM 785 N N . LEU A 1 109 ? -2.994 6.749 11.299 1.00 93.19 109 LEU A N 1
ATOM 786 C CA . LEU A 1 109 ? -4.404 6.831 10.908 1.00 93.19 109 LEU A CA 1
ATOM 787 C C . LEU A 1 109 ? -5.340 6.947 12.122 1.00 93.19 109 LEU A C 1
ATOM 789 O O . LEU A 1 109 ? -6.231 7.792 12.115 1.00 93.19 109 LEU A O 1
ATOM 793 N N . ASP A 1 110 ? -5.099 6.175 13.185 1.00 93.69 110 ASP A N 1
ATOM 794 C CA . ASP A 1 110 ? -5.873 6.262 14.432 1.00 93.69 110 ASP A CA 1
ATOM 795 C C . ASP A 1 110 ? -5.741 7.642 15.100 1.00 93.69 110 ASP A C 1
ATOM 797 O O . ASP A 1 110 ? -6.700 8.169 15.667 1.00 93.69 110 ASP A O 1
ATOM 80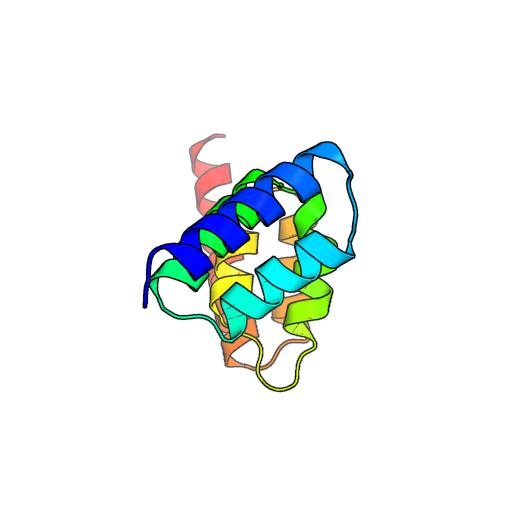1 N N . GLU A 1 111 ? -4.545 8.236 15.066 1.00 93.44 111 GLU A N 1
ATOM 802 C CA . GLU A 1 111 ? -4.295 9.588 15.575 1.00 93.44 111 GLU A CA 1
ATOM 803 C C . GLU A 1 111 ? -5.058 10.646 14.769 1.00 93.44 111 GLU A C 1
ATOM 805 O O . GLU A 1 111 ? -5.674 11.538 15.358 1.00 93.44 111 GLU A O 1
ATOM 810 N N . ILE A 1 112 ? -5.067 10.521 13.438 1.00 89.81 112 ILE A N 1
ATOM 811 C CA . ILE A 1 112 ? -5.815 11.416 12.550 1.00 89.81 112 ILE A CA 1
ATOM 812 C C . ILE A 1 112 ? -7.315 11.346 12.857 1.00 89.81 112 ILE A C 1
ATOM 814 O O . ILE A 1 112 ? -7.933 12.394 13.042 1.00 89.81 112 ILE A O 1
ATOM 818 N N . ASP A 1 113 ? -7.894 10.153 12.988 1.00 88.88 113 ASP A N 1
ATOM 819 C CA . ASP A 1 113 ? -9.329 10.000 13.266 1.00 88.88 113 ASP A CA 1
ATOM 820 C C . ASP A 1 113 ? -9.734 10.609 14.610 1.00 88.88 113 ASP A C 1
ATOM 822 O O . ASP A 1 113 ? -10.755 11.295 14.711 1.00 88.88 113 ASP A O 1
ATOM 826 N N . ARG A 1 114 ? -8.909 10.405 15.647 1.00 89.94 114 ARG A N 1
ATOM 827 C CA . ARG A 1 114 ? -9.138 11.010 16.968 1.00 89.94 114 ARG A CA 1
ATOM 828 C C . ARG A 1 114 ? -9.071 12.531 16.932 1.00 89.94 114 ARG A C 1
ATOM 830 O O . ARG A 1 114 ? -9.757 13.166 17.718 1.00 89.94 114 ARG A O 1
ATOM 837 N N . SER A 1 115 ? -8.247 13.111 16.059 1.00 88.94 115 SER A N 1
ATOM 838 C CA . SER A 1 115 ? -8.137 14.570 15.922 1.00 88.94 115 SER A CA 1
ATOM 839 C C . SER A 1 115 ? -9.316 15.215 15.183 1.00 88.94 115 SER A C 1
ATOM 841 O O . SER A 1 115 ? -9.502 16.426 15.282 1.00 88.94 115 SER A O 1
ATOM 843 N N . GLN A 1 116 ? -10.095 14.423 14.438 1.00 77.31 116 GLN A N 1
ATOM 844 C CA . GLN A 1 116 ? -11.250 14.883 13.658 1.00 77.31 116 GLN A CA 1
ATOM 845 C C . GLN A 1 116 ? -12.605 14.578 14.321 1.00 77.31 116 GLN A C 1
ATOM 847 O O . GLN A 1 116 ? -13.640 14.961 13.774 1.00 77.31 116 GLN A O 1
ATOM 852 N N . SER A 1 117 ? -12.594 13.891 15.468 1.00 66.81 117 SER A N 1
ATOM 853 C CA . SER A 1 117 ? -13.771 13.570 16.291 1.00 66.81 117 SER A CA 1
ATOM 854 C C . SER A 1 117 ? -14.000 14.628 17.367 1.00 66.81 117 SER A C 1
ATOM 856 O O . SER A 1 117 ? -15.182 14.928 17.642 1.00 66.81 117 SER A O 1
#

InterPro domains:
  IPR011989 Armadillo-like helical [G3DSA:1.25.10.10] (3-115)

pLDDT: mean 84.73, std 13.09, range [48.56, 97.12]

Foldseek 3Di:
DPPVVVVVLVVLLVCCVVPVDLVSLLVLLVCLAPNDPVSVVSSLVSLLVVQLSNLVSLVVQQPDPRRDLSSLVSLLSSLDPSSLVSLVVCLVPNDPVSVVSSVVSNVVSVVVVVVVD